Protein AF-A0A376W5Q2-F1 (afdb_monomer)

pLDDT: mean 86.81, std 13.36, range [29.88, 96.31]

Structure (mmCIF, N/CA/C/O backbone):
data_AF-A0A376W5Q2-F1
#
_entry.id   AF-A0A376W5Q2-F1
#
loop_
_atom_site.group_PDB
_atom_site.id
_atom_site.type_symbol
_atom_site.label_atom_id
_atom_site.label_alt_id
_atom_site.label_comp_id
_atom_site.label_asym_id
_atom_site.label_entity_id
_atom_site.label_seq_id
_atom_site.pdbx_PDB_ins_code
_atom_site.Cartn_x
_atom_site.Cartn_y
_atom_site.Cartn_z
_atom_site.occupancy
_atom_site.B_iso_or_equiv
_atom_site.auth_seq_id
_atom_site.auth_comp_id
_atom_site.auth_asym_id
_atom_site.auth_atom_id
_atom_site.pdbx_PDB_model_num
ATOM 1 N N . MET A 1 1 ? -12.338 2.022 3.852 1.00 92.12 1 MET A N 1
ATOM 2 C CA . MET A 1 1 ? -10.939 1.691 3.507 1.00 92.12 1 MET A CA 1
ATOM 3 C C . MET A 1 1 ? -10.153 1.509 4.796 1.00 92.12 1 MET A C 1
ATOM 5 O O . MET A 1 1 ? -10.444 2.224 5.744 1.00 92.12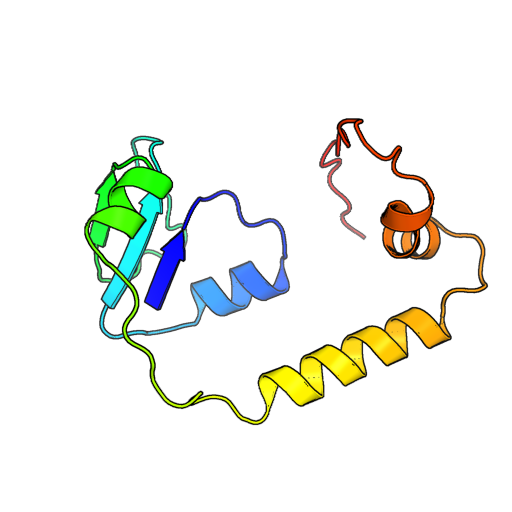 1 MET A O 1
ATOM 9 N N . VAL A 1 2 ? -9.226 0.549 4.858 1.00 94.44 2 VAL A N 1
ATOM 10 C CA . VAL A 1 2 ? -8.399 0.287 6.050 1.00 94.44 2 VAL A CA 1
ATOM 11 C C . VAL A 1 2 ? -6.929 0.328 5.640 1.00 94.44 2 VAL A C 1
ATOM 13 O O . VAL A 1 2 ? -6.513 -0.456 4.790 1.00 94.44 2 VAL A O 1
ATOM 16 N N . GLN A 1 3 ? -6.166 1.248 6.226 1.00 94.00 3 GLN A N 1
ATOM 17 C CA . GLN A 1 3 ? -4.729 1.417 6.034 1.00 94.00 3 GLN A CA 1
ATOM 18 C C . GLN A 1 3 ? -3.988 0.961 7.294 1.00 94.00 3 GLN A C 1
ATOM 20 O O . GLN A 1 3 ? -4.336 1.363 8.406 1.00 94.00 3 GLN A O 1
ATOM 25 N N . LEU A 1 4 ? -2.957 0.139 7.103 1.00 94.38 4 LEU A N 1
ATOM 26 C CA . LEU A 1 4 ? -2.049 -0.314 8.154 1.00 94.38 4 LEU A CA 1
ATOM 27 C C . LEU A 1 4 ? -0.707 0.403 7.967 1.00 94.38 4 LEU A C 1
ATOM 29 O O . LEU A 1 4 ? -0.121 0.330 6.886 1.00 94.38 4 LEU A O 1
ATOM 33 N N . GLY A 1 5 ? -0.243 1.100 9.000 1.00 91.19 5 GLY A N 1
ATOM 34 C CA . GLY A 1 5 ? 0.944 1.948 8.954 1.00 91.19 5 GLY A CA 1
ATOM 35 C C . GLY A 1 5 ? 0.711 3.311 8.290 1.00 91.19 5 GLY A C 1
ATOM 36 O O . GLY A 1 5 ? -0.393 3.665 7.854 1.00 91.19 5 GLY A O 1
ATOM 37 N N . SER A 1 6 ? 1.784 4.089 8.194 1.00 85.94 6 SER A N 1
ATOM 38 C CA . SER A 1 6 ? 1.784 5.471 7.707 1.00 85.94 6 SER A CA 1
ATOM 39 C C . SER A 1 6 ? 2.962 5.758 6.771 1.00 85.94 6 SER A C 1
ATOM 41 O O . SER A 1 6 ? 3.651 4.847 6.318 1.00 85.94 6 SER A O 1
ATOM 43 N N . SER A 1 7 ? 3.173 7.038 6.436 1.00 86.12 7 SER A N 1
ATOM 44 C CA . SER A 1 7 ? 4.303 7.511 5.618 1.00 86.12 7 SER A CA 1
ATOM 45 C C . SER A 1 7 ? 4.361 6.915 4.204 1.00 86.12 7 SER A C 1
ATOM 47 O O . SER A 1 7 ? 5.401 6.453 3.737 1.00 86.12 7 SER A O 1
ATOM 49 N N . LEU A 1 8 ? 3.231 6.943 3.493 1.00 87.00 8 LEU A N 1
ATOM 50 C CA . LEU A 1 8 ? 3.157 6.498 2.100 1.00 87.00 8 LEU A CA 1
ATOM 51 C C . LEU A 1 8 ? 4.086 7.331 1.199 1.00 87.00 8 LEU A C 1
ATOM 53 O O . LEU A 1 8 ? 4.063 8.559 1.230 1.00 87.00 8 LEU A O 1
ATOM 57 N N . THR A 1 9 ? 4.875 6.661 0.358 1.00 87.44 9 THR A N 1
ATOM 58 C CA . THR A 1 9 ? 5.934 7.296 -0.453 1.00 87.44 9 THR A CA 1
ATOM 59 C C . THR A 1 9 ? 5.529 7.573 -1.905 1.00 87.44 9 THR A C 1
ATOM 61 O O . THR A 1 9 ? 6.089 8.448 -2.564 1.00 87.44 9 THR A O 1
ATOM 64 N N . GLY A 1 10 ? 4.552 6.839 -2.444 1.00 88.12 10 GLY A N 1
ATOM 65 C CA . GLY A 1 10 ? 4.178 6.933 -3.854 1.00 88.12 10 GLY A CA 1
ATOM 66 C C . GLY A 1 10 ? 3.304 8.150 -4.168 1.00 88.12 10 GLY A C 1
ATOM 67 O O . GLY A 1 10 ? 2.157 8.208 -3.736 1.00 88.12 10 GLY A O 1
ATOM 68 N N . LYS A 1 11 ? 3.772 9.066 -5.030 1.00 91.50 11 LYS A N 1
ATOM 69 C CA . LYS A 1 11 ? 2.998 10.251 -5.470 1.00 91.50 11 LYS A CA 1
ATOM 70 C C . LYS A 1 11 ? 1.597 9.904 -5.990 1.00 91.50 11 LYS A C 1
ATOM 72 O O . LYS A 1 11 ? 0.624 10.535 -5.596 1.00 91.50 11 LYS A O 1
ATOM 77 N N . ARG A 1 12 ? 1.481 8.892 -6.862 1.00 91.69 12 ARG A N 1
ATOM 78 C CA . ARG A 1 12 ? 0.184 8.455 -7.419 1.00 91.69 12 ARG A CA 1
ATOM 79 C C . ARG A 1 12 ? -0.735 7.854 -6.353 1.00 91.69 12 ARG A C 1
ATOM 81 O O . ARG A 1 12 ? -1.941 8.052 -6.426 1.00 91.69 12 ARG A O 1
ATOM 88 N N . LEU A 1 13 ? -0.168 7.158 -5.366 1.00 91.12 13 LEU A N 1
ATOM 89 C CA . LEU A 1 13 ? -0.929 6.603 -4.249 1.00 91.12 13 LEU A CA 1
ATOM 90 C C . LEU A 1 13 ? -1.457 7.719 -3.342 1.00 91.12 13 LEU A C 1
ATOM 92 O O . LEU A 1 13 ? -2.633 7.704 -3.011 1.00 91.12 13 LEU A O 1
ATOM 96 N N . LEU A 1 14 ? -0.628 8.717 -3.021 1.00 91.69 14 LEU A N 1
ATOM 97 C CA . LEU A 1 14 ? -1.039 9.896 -2.249 1.00 91.69 14 LEU A CA 1
ATOM 98 C C . LEU A 1 14 ? -2.124 10.708 -2.971 1.00 91.69 14 LEU A C 1
ATOM 100 O O . LEU A 1 14 ? -3.074 11.160 -2.343 1.00 91.69 14 LEU A O 1
ATOM 104 N N . GLN A 1 15 ? -2.019 10.861 -4.295 1.00 93.06 15 GLN A N 1
ATOM 105 C CA . GLN A 1 15 ? -3.057 11.507 -5.108 1.00 93.06 15 GLN A CA 1
ATOM 106 C C . GLN A 1 15 ? -4.373 10.720 -5.101 1.00 93.06 15 GLN A C 1
ATOM 108 O O . GLN A 1 15 ? -5.445 11.311 -4.983 1.00 93.06 15 GLN A O 1
ATOM 113 N N . TRP A 1 16 ? -4.304 9.392 -5.222 1.00 93.38 16 TRP A N 1
ATOM 114 C CA . TRP A 1 16 ? -5.487 8.543 -5.126 1.00 93.38 16 TRP A CA 1
ATOM 115 C C . TRP A 1 16 ? -6.106 8.595 -3.726 1.00 93.38 16 TRP A C 1
ATOM 117 O O . TRP A 1 16 ? -7.310 8.789 -3.615 1.00 93.38 16 TRP A O 1
ATOM 127 N N . GLN A 1 17 ? -5.291 8.517 -2.670 1.00 92.62 17 GLN A N 1
ATOM 128 C CA . GLN A 1 17 ? -5.754 8.682 -1.295 1.00 92.62 17 GLN A CA 1
ATOM 129 C C . GLN A 1 17 ? -6.466 10.024 -1.143 1.00 92.62 17 GLN A C 1
ATOM 131 O O . GLN A 1 17 ? -7.589 10.045 -0.678 1.00 92.62 17 GLN A O 1
ATOM 136 N N . ALA A 1 18 ? -5.8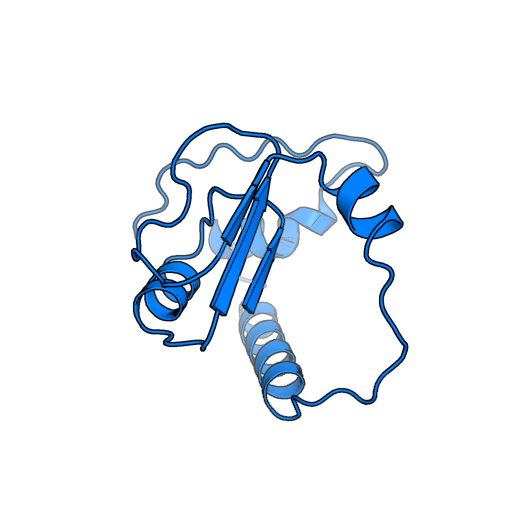72 11.128 -1.599 1.00 92.19 18 ALA A N 1
ATOM 137 C CA . ALA A 1 18 ? -6.468 12.457 -1.471 1.00 92.19 18 ALA A CA 1
ATOM 138 C C . ALA A 1 18 ? -7.776 12.668 -2.251 1.00 92.19 18 ALA A C 1
ATOM 140 O O . ALA A 1 18 ? -8.476 13.641 -1.990 1.00 92.19 18 ALA A O 1
ATOM 141 N N . SER A 1 19 ? -8.088 11.805 -3.218 1.00 93.88 19 SER A N 1
ATOM 142 C CA . SER A 1 19 ? -9.290 11.914 -4.056 1.00 93.88 19 SER A CA 1
ATOM 143 C C . SER A 1 19 ? -10.339 10.844 -3.770 1.00 93.88 19 SER A C 1
ATOM 145 O O . SER A 1 19 ? -11.433 10.907 -4.327 1.00 93.88 19 SER A O 1
ATOM 147 N N . CYS A 1 20 ? -10.027 9.842 -2.946 1.00 93.06 20 CYS A N 1
ATOM 148 C CA . CYS A 1 20 ? -10.973 8.782 -2.642 1.00 93.06 20 CYS A CA 1
ATOM 149 C C . CYS A 1 20 ? -11.995 9.251 -1.596 1.00 93.06 20 CYS A C 1
ATOM 151 O O . CYS A 1 20 ? -11.653 9.921 -0.632 1.00 93.06 20 CYS A O 1
ATOM 153 N N . GLU A 1 21 ? -13.258 8.861 -1.756 1.00 93.81 21 GLU A N 1
ATOM 154 C CA . GLU A 1 21 ? -14.331 9.220 -0.817 1.00 93.81 21 GLU A CA 1
ATOM 155 C C . GLU A 1 21 ? -15.010 7.956 -0.264 1.00 93.81 21 GLU A C 1
ATOM 157 O O . GLU A 1 21 ? -16.175 7.682 -0.558 1.00 93.81 21 GLU A O 1
ATOM 162 N N . PRO A 1 22 ? -14.290 7.105 0.492 1.00 93.69 22 PRO A N 1
ATOM 163 C CA . PRO A 1 22 ? -14.919 5.966 1.142 1.00 93.69 22 PRO A CA 1
ATOM 164 C C . PRO A 1 22 ? -15.857 6.439 2.261 1.00 93.69 22 PRO A C 1
ATOM 166 O O . PRO A 1 22 ? -15.627 7.472 2.884 1.00 93.69 22 PRO A O 1
ATOM 169 N N . GLU A 1 23 ? -16.866 5.627 2.581 1.00 93.94 23 GLU A N 1
ATOM 170 C CA . GLU A 1 23 ? -17.790 5.906 3.691 1.00 93.94 23 GLU A CA 1
ATOM 171 C C . GLU A 1 23 ? -17.060 6.066 5.038 1.00 93.94 23 GLU A C 1
ATOM 173 O O . GLU A 1 23 ? -17.327 7.000 5.795 1.00 93.94 23 GLU A O 1
ATOM 178 N N . GLU A 1 24 ? -16.088 5.188 5.304 1.00 94.31 24 GLU A N 1
ATOM 179 C CA . GLU A 1 24 ? -15.144 5.329 6.411 1.00 94.31 24 GLU A CA 1
ATOM 180 C C . GLU A 1 24 ? -13.707 5.038 5.945 1.00 94.31 24 GLU A C 1
ATOM 182 O O . GLU A 1 24 ? -13.447 4.051 5.245 1.00 94.31 24 GLU A O 1
ATOM 187 N N . TYR A 1 25 ? -12.755 5.869 6.375 1.00 94.81 25 TYR A N 1
ATOM 188 C CA . TYR A 1 25 ? -11.312 5.681 6.190 1.00 94.81 25 TYR A CA 1
ATOM 189 C C . TYR A 1 25 ? -10.631 5.394 7.535 1.00 94.81 25 TYR A C 1
ATOM 191 O O . TYR A 1 25 ? -10.676 6.217 8.449 1.00 94.81 25 TYR A O 1
ATOM 199 N N . TRP A 1 26 ? -10.037 4.213 7.700 1.00 94.88 26 TRP A N 1
ATOM 200 C CA . TRP A 1 26 ? -9.407 3.787 8.953 1.00 94.88 26 TRP A CA 1
ATOM 201 C C . TRP A 1 26 ? -7.890 3.744 8.808 1.00 94.88 26 TRP A C 1
ATOM 203 O O . TRP A 1 26 ? -7.393 3.198 7.826 1.00 94.88 26 TRP A O 1
ATOM 213 N N . ILE A 1 27 ? -7.165 4.268 9.798 1.00 94.62 27 ILE A N 1
ATOM 214 C CA . ILE A 1 27 ? -5.700 4.157 9.889 1.00 94.62 27 ILE A CA 1
ATOM 215 C C . ILE A 1 27 ? -5.319 3.496 11.211 1.00 94.62 27 ILE A C 1
ATOM 217 O O . ILE A 1 27 ? -5.582 4.064 12.279 1.00 94.62 27 ILE A O 1
ATOM 221 N N . VAL A 1 28 ? -4.666 2.338 11.117 1.00 95.06 28 VAL A N 1
ATOM 222 C CA . VAL A 1 28 ? -4.085 1.583 12.235 1.00 95.06 28 VAL A CA 1
ATOM 223 C C . VAL A 1 28 ? -2.575 1.771 12.215 1.00 95.06 28 VAL A C 1
ATOM 225 O O . VAL A 1 28 ? -1.918 1.409 11.244 1.00 95.06 28 VAL A O 1
ATOM 228 N N . ASP A 1 29 ? -2.037 2.362 13.269 1.00 93.50 29 ASP A N 1
ATOM 229 C CA . ASP A 1 29 ? -0.613 2.675 13.419 1.00 93.50 29 ASP A C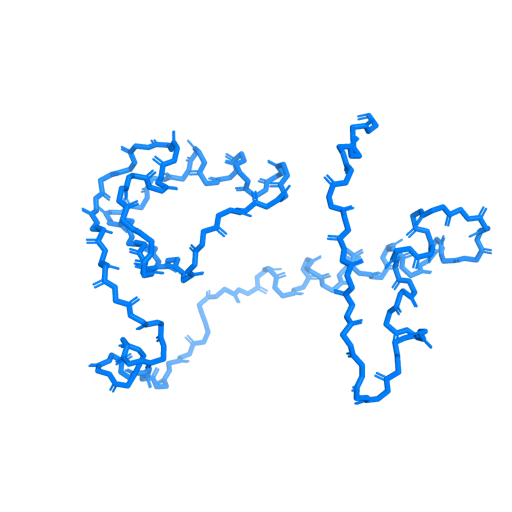A 1
ATOM 230 C C . ASP A 1 29 ? -0.365 2.944 14.912 1.00 93.50 29 ASP A C 1
ATOM 232 O O . ASP A 1 29 ? -1.285 3.416 15.591 1.00 93.50 29 ASP A O 1
ATOM 236 N N . ASP A 1 30 ? 0.821 2.660 15.434 1.00 91.75 30 ASP A N 1
ATOM 237 C CA . ASP A 1 30 ? 1.175 2.902 16.835 1.00 91.75 30 ASP A CA 1
ATOM 238 C C . ASP A 1 30 ? 1.637 4.350 17.093 1.00 91.75 30 ASP A C 1
ATOM 240 O O . ASP A 1 30 ? 1.667 4.790 18.241 1.00 91.75 30 ASP A O 1
ATOM 244 N N . ILE A 1 31 ? 1.898 5.128 16.037 1.00 89.25 31 ILE A N 1
ATOM 245 C CA . ILE A 1 31 ? 2.338 6.524 16.125 1.00 89.25 31 ILE A CA 1
ATOM 246 C C . ILE A 1 31 ? 1.176 7.459 16.475 1.00 89.25 31 ILE A C 1
ATOM 248 O O . ILE A 1 31 ? 0.199 7.585 15.734 1.00 89.25 31 ILE A O 1
ATOM 252 N N . GLU A 1 32 ? 1.295 8.204 17.569 1.00 83.50 32 GLU A N 1
ATOM 253 C CA . GLU A 1 32 ? 0.301 9.213 17.939 1.00 83.50 32 GLU A CA 1
ATOM 254 C C . GLU A 1 32 ? 0.208 10.373 16.930 1.00 83.50 32 GLU A C 1
ATOM 256 O O . GLU A 1 32 ? 1.162 10.738 16.246 1.00 83.50 32 GLU A O 1
ATOM 261 N N . GLY A 1 33 ? -0.968 11.001 16.869 1.00 83.25 33 GLY A N 1
ATOM 262 C CA . GLY A 1 33 ? -1.224 12.156 16.012 1.00 83.25 33 GLY A CA 1
ATOM 263 C C . GLY A 1 33 ? -1.978 11.833 14.720 1.00 83.25 33 GLY A C 1
ATOM 264 O O . GLY A 1 33 ? -2.457 10.718 14.479 1.00 83.25 33 GLY A O 1
ATOM 265 N N . ARG A 1 34 ? -2.160 12.872 13.899 1.00 77.88 34 ARG A N 1
ATOM 266 C CA . ARG A 1 34 ? -2.909 12.782 12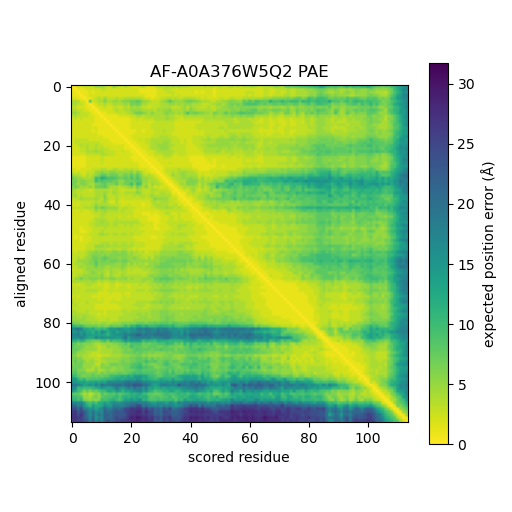.643 1.00 77.88 34 ARG A CA 1
ATOM 267 C C . ARG A 1 34 ? -2.003 12.271 11.529 1.00 77.88 34 ARG A C 1
ATOM 269 O O . ARG A 1 34 ? -1.048 12.942 11.160 1.00 77.88 34 ARG A O 1
ATOM 276 N N . LEU A 1 35 ? -2.374 11.128 10.956 1.00 84.62 35 LEU A N 1
ATOM 277 C CA . LEU A 1 35 ? -1.623 10.474 9.878 1.00 84.62 35 LEU A CA 1
ATOM 278 C C . LEU A 1 35 ? -2.319 10.556 8.512 1.00 84.62 35 LEU A C 1
ATOM 280 O O . LEU A 1 35 ? -1.715 10.207 7.505 1.00 84.62 35 LEU A O 1
ATOM 284 N N . ASP A 1 36 ? -3.574 11.020 8.467 1.00 86.12 36 ASP A N 1
ATOM 285 C CA . ASP A 1 36 ? -4.295 11.239 7.213 1.00 86.12 36 ASP A CA 1
ATOM 286 C C . ASP A 1 36 ? -4.147 12.693 6.726 1.00 86.12 36 ASP A C 1
ATOM 288 O O . ASP A 1 36 ? -4.792 13.586 7.303 1.00 86.12 36 ASP A O 1
ATOM 292 N N . PRO A 1 37 ? -3.350 12.946 5.668 1.00 83.88 37 PRO A N 1
ATOM 293 C CA . PRO A 1 37 ? -3.184 14.277 5.094 1.00 83.88 37 PRO A CA 1
ATOM 294 C C . PRO A 1 37 ? -4.413 14.755 4.309 1.00 83.88 37 PRO A C 1
ATOM 296 O O . PRO A 1 37 ? -4.505 15.940 4.014 1.00 83.88 37 PRO A O 1
ATOM 299 N 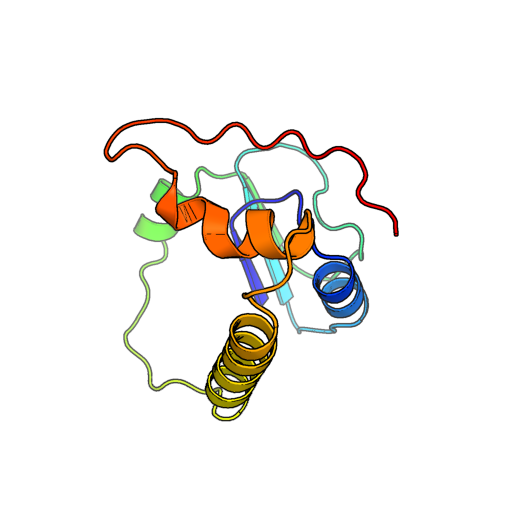N . ALA A 1 38 ? -5.343 13.865 3.956 1.00 88.00 38 ALA A N 1
ATOM 300 C CA . ALA A 1 38 ? -6.499 14.171 3.111 1.00 88.00 38 ALA A CA 1
ATOM 301 C C . ALA A 1 38 ? -7.799 14.414 3.899 1.00 88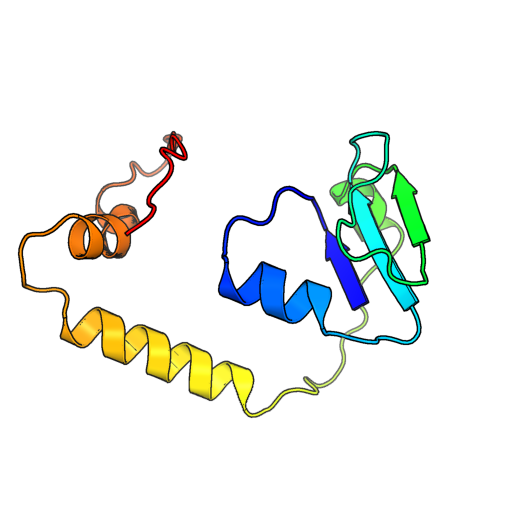.00 38 ALA A C 1
ATOM 303 O O . ALA A 1 38 ? -8.829 14.750 3.327 1.00 88.00 38 ALA A O 1
ATOM 304 N N . HIS A 1 39 ? -7.735 14.330 5.228 1.00 86.75 39 HIS A N 1
ATOM 305 C CA . HIS A 1 39 ? -8.836 14.671 6.126 1.00 86.75 39 HIS A CA 1
ATOM 306 C C . HIS A 1 39 ? -10.135 13.872 5.920 1.00 86.75 39 HIS A C 1
ATOM 308 O O . HIS A 1 39 ? -11.225 14.400 6.147 1.00 86.75 39 HIS A O 1
ATOM 314 N N . HIS A 1 40 ? -10.035 12.591 5.575 1.00 91.25 40 HIS A N 1
ATOM 315 C CA . HIS A 1 40 ? -11.192 11.725 5.398 1.00 91.25 40 HIS A CA 1
ATOM 316 C C . HIS A 1 40 ? -12.000 11.551 6.684 1.00 91.25 40 HIS A C 1
ATOM 318 O O . HIS A 1 40 ? -11.485 11.559 7.808 1.00 91.25 40 HIS A O 1
ATOM 324 N N . ARG A 1 41 ? -13.297 11.301 6.501 1.00 90.56 41 ARG A N 1
ATOM 325 C CA . ARG A 1 41 ? -14.166 10.818 7.568 1.00 90.56 41 ARG A CA 1
ATOM 326 C C . ARG A 1 41 ? -13.817 9.363 7.887 1.00 90.56 41 ARG A C 1
ATOM 328 O O . ARG A 1 41 ? -13.762 8.517 6.998 1.00 90.56 41 ARG A O 1
ATOM 335 N N . GLY A 1 42 ? -13.627 9.052 9.165 1.00 92.56 42 GLY A N 1
ATOM 336 C CA . GLY A 1 42 ? -13.366 7.685 9.599 1.00 92.56 42 GLY A CA 1
ATOM 337 C C . GLY A 1 42 ? -12.697 7.618 10.963 1.00 92.56 42 GLY A C 1
ATOM 338 O O . GLY A 1 42 ? -13.061 8.373 11.864 1.00 92.56 42 GLY A O 1
ATOM 339 N N . ARG A 1 43 ? -11.759 6.681 11.134 1.00 93.12 43 ARG A N 1
ATOM 340 C CA . ARG A 1 43 ? -11.217 6.306 12.448 1.00 93.12 43 ARG A CA 1
ATOM 341 C C . ARG A 1 43 ? -9.694 6.307 12.455 1.00 93.12 43 ARG A C 1
ATOM 343 O O . ARG A 1 43 ? -9.049 5.751 11.569 1.00 93.12 43 ARG A O 1
ATOM 350 N N . ARG A 1 44 ? -9.120 6.868 13.516 1.00 92.81 44 ARG A N 1
ATOM 351 C CA . ARG A 1 44 ? -7.703 6.719 13.857 1.00 92.81 44 ARG A CA 1
ATOM 352 C C . ARG A 1 44 ? -7.591 5.714 15.002 1.00 92.81 44 ARG A C 1
ATOM 354 O O . ARG A 1 44 ? -8.152 5.948 16.066 1.00 92.81 44 ARG A O 1
ATOM 361 N N . LEU A 1 45 ? -6.894 4.605 14.766 1.00 93.50 45 LEU A N 1
ATOM 362 C CA . LEU A 1 45 ? -6.757 3.485 15.700 1.00 93.50 45 LEU A CA 1
ATOM 363 C C . LEU A 1 45 ? -5.296 3.358 16.142 1.00 93.50 45 LEU A C 1
ATOM 365 O O . LEU A 1 45 ? -4.456 2.867 15.387 1.00 93.50 45 LEU A O 1
ATOM 369 N N . ILE A 1 46 ? -4.986 3.854 17.340 1.00 94.50 46 ILE A N 1
ATOM 370 C CA . ILE A 1 46 ? -3.634 3.792 17.907 1.00 94.50 46 ILE A CA 1
ATOM 371 C C . ILE A 1 46 ? -3.439 2.399 18.501 1.00 94.50 46 ILE A C 1
ATOM 373 O O . ILE A 1 46 ? -3.984 2.097 19.560 1.00 94.50 46 ILE A O 1
ATOM 377 N N . ALA A 1 47 ? -2.739 1.534 17.774 1.00 93.75 47 ALA A N 1
ATOM 378 C CA . ALA A 1 47 ? -2.503 0.153 18.170 1.00 93.75 47 ALA A CA 1
ATOM 379 C C . ALA A 1 47 ? -1.299 -0.413 17.418 1.00 93.75 47 ALA A C 1
ATOM 381 O O . ALA A 1 47 ? -1.037 -0.028 16.276 1.00 93.75 47 ALA A O 1
ATOM 382 N N . ASN A 1 48 ? -0.624 -1.387 18.030 1.00 95.06 48 ASN A N 1
ATOM 383 C CA . ASN A 1 48 ? 0.294 -2.239 17.293 1.00 95.06 48 ASN A CA 1
ATOM 384 C C . ASN A 1 48 ? -0.479 -2.984 16.189 1.00 95.06 48 ASN A C 1
ATOM 386 O O . ASN A 1 48 ? -1.573 -3.502 16.422 1.00 95.06 48 ASN A O 1
ATOM 390 N N . ILE A 1 49 ? 0.081 -3.029 14.979 1.00 94.31 49 ILE A N 1
ATOM 391 C CA . ILE A 1 49 ? -0.597 -3.609 13.811 1.00 94.31 49 ILE A CA 1
ATOM 392 C C . ILE A 1 49 ? -0.826 -5.118 13.986 1.00 94.31 49 ILE A C 1
ATOM 394 O O . ILE A 1 49 ? -1.880 -5.608 13.584 1.00 94.31 49 ILE A O 1
ATOM 398 N N . ALA A 1 50 ? 0.122 -5.850 14.581 1.00 95.06 50 ALA A N 1
ATOM 399 C CA . ALA A 1 50 ? -0.013 -7.291 14.790 1.00 95.06 50 ALA A CA 1
ATOM 400 C C . ALA A 1 50 ? -1.155 -7.593 15.769 1.00 95.06 50 ALA A C 1
ATOM 402 O O . ALA A 1 50 ? -2.087 -8.309 15.406 1.00 95.06 50 ALA A O 1
ATOM 403 N N . ASP A 1 51 ? -1.151 -6.949 16.939 1.00 96.19 51 ASP A N 1
ATOM 404 C CA . ASP A 1 51 ? -2.206 -7.104 17.951 1.00 96.19 51 ASP A CA 1
ATOM 405 C C . ASP A 1 51 ? -3.583 -6.716 17.387 1.00 96.19 51 ASP A C 1
ATOM 407 O O . ASP A 1 51 ? -4.597 -7.373 17.635 1.00 96.19 51 ASP A O 1
ATOM 411 N N . TRP A 1 52 ? -3.636 -5.654 16.577 1.00 95.81 52 TRP A N 1
ATOM 412 C CA . TRP A 1 52 ? -4.877 -5.228 15.941 1.00 95.81 52 TRP A CA 1
ATOM 413 C C . TRP A 1 52 ? -5.414 -6.272 14.953 1.00 95.81 52 TRP A C 1
ATOM 415 O O . TRP A 1 52 ? -6.623 -6.507 14.929 1.00 95.81 52 TRP A O 1
ATOM 425 N N . LEU A 1 53 ? -4.543 -6.915 14.166 1.00 95.88 53 LEU A N 1
ATOM 426 C CA . LEU A 1 53 ? -4.922 -7.982 13.233 1.00 95.88 53 LEU A CA 1
ATOM 427 C C . LEU A 1 53 ? -5.401 -9.249 13.954 1.00 95.88 53 LEU A C 1
ATOM 429 O O . LEU A 1 53 ? -6.329 -9.894 13.469 1.00 95.88 53 LEU A O 1
ATOM 433 N N . GLU A 1 54 ? -4.823 -9.589 15.110 1.00 96.19 54 GLU A N 1
ATOM 434 C CA . GLU A 1 54 ? -5.293 -10.711 15.937 1.00 96.19 54 GLU A CA 1
ATOM 435 C C . GLU A 1 54 ? -6.717 -10.478 16.463 1.00 96.19 54 GLU A C 1
ATOM 437 O O . GLU A 1 54 ? -7.539 -11.396 16.468 1.00 96.19 54 GLU A O 1
ATOM 442 N N . LEU A 1 55 ? -7.034 -9.239 16.852 1.00 96.25 55 LEU A N 1
ATOM 443 C CA . LEU A 1 55 ? -8.368 -8.848 17.320 1.00 96.25 55 LEU A CA 1
ATOM 444 C C . LEU A 1 55 ? -9.393 -8.672 16.187 1.00 96.25 55 LEU A C 1
ATOM 446 O O . LEU A 1 55 ? -10.597 -8.728 16.442 1.00 96.25 55 LEU A O 1
ATOM 450 N N . HIS A 1 56 ? -8.939 -8.471 14.947 1.00 95.06 56 HIS A N 1
ATOM 451 C CA . HIS A 1 56 ? -9.787 -8.273 13.766 1.00 95.06 56 HIS A CA 1
ATOM 452 C C . HIS A 1 56 ? -9.434 -9.288 12.664 1.00 95.06 56 HIS A C 1
ATOM 454 O O . HIS A 1 56 ? -8.969 -8.897 11.586 1.00 95.06 56 HIS A O 1
ATOM 460 N N . PRO A 1 57 ? -9.646 -10.597 12.908 1.00 94.50 57 PRO A N 1
ATOM 461 C CA . PRO A 1 57 ? -9.239 -11.635 11.975 1.00 94.50 57 PRO A CA 1
ATOM 462 C C . PRO A 1 57 ? -10.006 -11.529 10.654 1.00 94.50 57 PRO A C 1
ATOM 464 O O . PRO A 1 57 ? -11.213 -11.281 10.614 1.00 94.50 57 PRO A O 1
ATOM 467 N N . ALA A 1 58 ? -9.297 -11.757 9.549 1.00 93.81 58 ALA A N 1
ATOM 468 C CA . ALA A 1 58 ? -9.898 -11.740 8.226 1.00 93.81 58 ALA A CA 1
ATOM 469 C C . ALA A 1 58 ? -10.781 -12.975 8.001 1.00 93.81 58 ALA A C 1
ATOM 471 O O . ALA A 1 58 ? -10.347 -14.118 8.149 1.00 93.81 58 ALA A O 1
ATOM 472 N N . GLU A 1 59 ? -12.008 -12.749 7.546 1.00 95.12 59 GLU A N 1
ATOM 473 C CA . GLU A 1 59 ? -12.864 -13.813 7.033 1.00 95.12 59 GLU A CA 1
ATOM 474 C C . GLU A 1 59 ? -12.544 -14.093 5.565 1.00 95.12 59 GLU A C 1
ATOM 476 O O . GLU A 1 59 ? -12.385 -13.177 4.751 1.00 95.12 59 GLU A O 1
ATOM 481 N N . LYS A 1 60 ? -12.512 -15.372 5.187 1.00 93.50 60 LYS A N 1
ATOM 482 C CA . LYS A 1 60 ? -12.297 -15.758 3.792 1.00 93.50 60 LYS A CA 1
ATOM 483 C C . LYS A 1 60 ? -13.499 -15.338 2.941 1.00 93.50 60 LYS A C 1
ATOM 485 O O . LYS A 1 60 ? -14.598 -15.863 3.104 1.00 93.50 60 LYS A O 1
ATOM 490 N N . ARG A 1 61 ? -13.275 -14.418 2.002 1.00 94.69 61 ARG A N 1
ATOM 491 C CA . ARG A 1 61 ? -14.283 -13.901 1.063 1.00 94.69 61 ARG A CA 1
ATOM 492 C C . ARG A 1 61 ? -13.762 -13.961 -0.368 1.00 94.69 61 ARG A C 1
ATOM 494 O O . ARG A 1 61 ? -12.554 -14.004 -0.592 1.00 94.69 61 ARG A O 1
ATOM 501 N N . GLN A 1 62 ? -14.680 -13.984 -1.333 1.00 93.44 62 GLN A N 1
ATOM 502 C CA . GLN A 1 62 ? -14.305 -13.904 -2.744 1.00 93.44 62 GLN A CA 1
ATOM 503 C C . GLN A 1 62 ? -13.663 -12.537 -3.038 1.00 93.44 62 GLN A C 1
ATOM 505 O O . GLN A 1 62 ? -14.164 -11.523 -2.539 1.00 93.44 62 GLN A O 1
ATOM 510 N N . PRO A 1 63 ? -12.577 -12.480 -3.829 1.00 94.62 63 PRO A N 1
ATOM 511 C CA . PRO A 1 63 ? -12.001 -11.217 -4.271 1.00 94.62 63 PRO A CA 1
ATOM 512 C C . PRO A 1 63 ? -13.034 -10.386 -5.038 1.00 94.62 63 PRO A C 1
ATOM 514 O O . PRO A 1 63 ? -13.743 -10.902 -5.897 1.00 94.62 63 PRO A O 1
ATOM 517 N N . TRP A 1 64 ? -13.108 -9.092 -4.737 1.00 94.75 64 TRP A N 1
ATOM 518 C CA . TRP A 1 64 ? -14.062 -8.176 -5.370 1.00 94.75 64 TRP A CA 1
ATOM 519 C C . TRP A 1 64 ? -13.470 -7.433 -6.575 1.00 94.75 64 TRP A C 1
ATOM 521 O O . TRP A 1 64 ? -14.208 -6.976 -7.444 1.00 94.75 64 TRP A O 1
ATOM 531 N N . CYS A 1 65 ? -12.143 -7.287 -6.633 1.00 93.00 65 CYS A N 1
ATOM 532 C CA . CYS A 1 65 ? -11.470 -6.545 -7.691 1.00 93.00 65 CYS A CA 1
ATOM 533 C C . CYS A 1 65 ? -10.909 -7.487 -8.760 1.00 93.00 65 CYS A C 1
ATOM 535 O O . CYS A 1 65 ? -10.115 -8.372 -8.447 1.00 93.00 65 CYS A O 1
ATOM 537 N N . VAL A 1 66 ? -11.288 -7.256 -10.018 1.00 93.69 66 VAL A N 1
ATOM 538 C CA . VAL A 1 66 ? -10.884 -8.091 -11.164 1.00 93.69 66 VAL A CA 1
ATOM 539 C C . VAL A 1 66 ? -9.808 -7.412 -12.020 1.00 93.69 66 VAL A C 1
ATOM 541 O O . VAL A 1 66 ? -8.884 -8.069 -12.490 1.00 93.69 66 VAL A O 1
ATOM 544 N N . GLU A 1 67 ? -9.873 -6.087 -12.180 1.00 95.81 67 GLU A N 1
ATOM 545 C CA . GLU A 1 67 ? -8.993 -5.361 -13.110 1.00 95.81 67 GLU A CA 1
ATOM 546 C C . GLU A 1 67 ? -7.615 -5.022 -12.533 1.00 95.81 67 GLU A C 1
ATOM 548 O O . GLU A 1 67 ? -6.616 -5.079 -13.252 1.00 95.81 67 GLU A O 1
ATOM 553 N N . ILE A 1 68 ? -7.530 -4.675 -11.243 1.00 93.88 68 ILE A N 1
ATOM 554 C CA . ILE A 1 68 ? -6.263 -4.254 -10.619 1.00 93.88 68 ILE A CA 1
ATOM 555 C C . ILE A 1 68 ? -5.182 -5.341 -10.711 1.00 93.88 68 ILE A C 1
ATOM 557 O O . ILE A 1 68 ? -4.065 -4.986 -11.087 1.00 93.88 68 ILE A O 1
ATOM 561 N N . PRO A 1 69 ? -5.461 -6.637 -10.449 1.00 94.81 69 PRO A N 1
ATOM 562 C CA . PRO A 1 69 ? -4.457 -7.688 -10.613 1.00 94.81 69 PRO A CA 1
ATOM 563 C C . PRO A 1 69 ? -3.849 -7.718 -12.023 1.00 94.81 69 PRO A C 1
ATOM 565 O O . PRO A 1 69 ? -2.628 -7.718 -12.171 1.00 94.81 69 PRO A O 1
ATOM 568 N N . ARG A 1 70 ? -4.695 -7.641 -13.059 1.00 95.62 70 ARG A N 1
ATOM 569 C CA . ARG A 1 70 ? -4.263 -7.627 -14.463 1.00 95.62 70 ARG A CA 1
ATOM 570 C C . ARG A 1 70 ? -3.430 -6.385 -14.793 1.00 95.62 70 ARG A C 1
ATOM 572 O O . ARG A 1 70 ? -2.411 -6.484 -15.471 1.00 95.62 70 ARG A O 1
ATOM 579 N N . LEU A 1 71 ? -3.848 -5.209 -14.326 1.00 96.31 71 LEU A N 1
ATOM 580 C CA . LEU A 1 71 ? -3.123 -3.954 -14.555 1.00 96.31 71 LEU A CA 1
ATOM 581 C C . LEU A 1 71 ? -1.773 -3.922 -13.826 1.00 96.31 71 LEU A C 1
ATOM 583 O O . LEU A 1 71 ? -0.796 -3.420 -14.380 1.00 96.31 71 LEU A O 1
ATOM 587 N N . ALA A 1 72 ? -1.703 -4.470 -12.611 1.00 94.56 72 ALA A N 1
ATOM 588 C CA . ALA A 1 72 ? -0.463 -4.576 -11.849 1.00 94.56 72 ALA A CA 1
ATOM 589 C C . ALA A 1 72 ? 0.553 -5.482 -12.560 1.00 94.56 72 ALA A C 1
ATOM 591 O O . ALA A 1 72 ? 1.723 -5.116 -12.684 1.00 94.56 72 ALA A O 1
ATOM 592 N N . GLU A 1 73 ? 0.097 -6.616 -13.098 1.00 95.25 73 GLU A N 1
ATOM 593 C CA . GLU A 1 73 ? 0.934 -7.502 -13.905 1.00 95.25 73 GLU A CA 1
ATOM 594 C C . GLU A 1 73 ? 1.450 -6.794 -15.165 1.00 95.25 73 GLU A C 1
ATOM 596 O O . GLU A 1 73 ? 2.654 -6.781 -15.419 1.00 95.25 73 GLU A O 1
ATOM 601 N N . GLN A 1 74 ? 0.572 -6.125 -15.919 1.00 95.88 74 GLN A N 1
ATOM 602 C CA . GLN A 1 74 ? 0.962 -5.369 -17.114 1.00 95.88 74 GLN A CA 1
ATOM 603 C C . GLN A 1 74 ? 1.979 -4.264 -16.804 1.00 95.88 74 GLN A C 1
ATOM 605 O O . GLN A 1 74 ? 2.941 -4.080 -17.554 1.00 95.88 74 GLN A O 1
ATOM 610 N N . ALA A 1 75 ? 1.795 -3.545 -15.694 1.00 93.50 75 ALA A N 1
ATOM 611 C CA . ALA A 1 75 ? 2.733 -2.524 -15.248 1.00 93.50 75 ALA A CA 1
ATOM 612 C C . ALA A 1 75 ? 4.111 -3.127 -14.936 1.00 93.50 75 ALA A C 1
ATOM 614 O O . ALA A 1 75 ? 5.124 -2.576 -15.364 1.00 93.50 75 ALA A O 1
ATOM 615 N N . MET A 1 76 ? 4.155 -4.279 -14.260 1.00 92.38 76 MET A N 1
ATOM 616 C CA . MET A 1 76 ? 5.407 -4.985 -13.989 1.00 92.38 76 MET A CA 1
ATOM 617 C C . MET A 1 76 ? 6.091 -5.444 -15.283 1.00 92.38 76 MET A C 1
ATOM 619 O O . MET A 1 76 ? 7.282 -5.197 -15.463 1.00 92.38 76 MET A O 1
ATOM 623 N N . GLN A 1 77 ? 5.349 -6.031 -16.226 1.00 93.69 77 GLN A N 1
ATOM 624 C CA . GLN A 1 77 ? 5.905 -6.465 -17.514 1.00 93.69 77 GLN A CA 1
ATOM 625 C C . GLN A 1 77 ? 6.488 -5.298 -18.321 1.00 93.69 77 GLN A C 1
ATOM 627 O O . GLN A 1 77 ? 7.558 -5.422 -18.916 1.00 93.69 77 GLN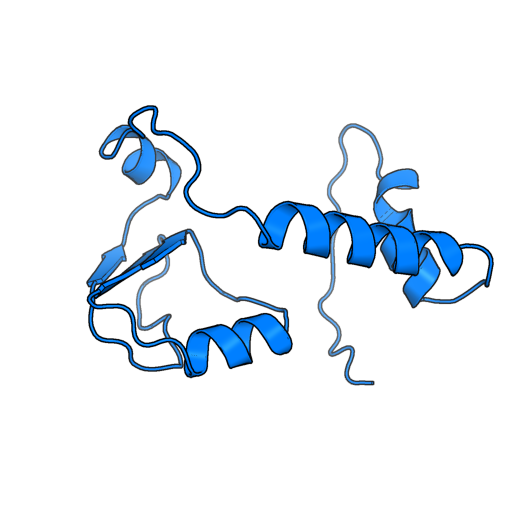 A O 1
ATOM 632 N N . ALA A 1 78 ? 5.837 -4.133 -18.296 1.00 92.19 78 ALA A N 1
ATOM 633 C CA . ALA A 1 78 ? 6.355 -2.933 -18.946 1.00 92.19 78 ALA A CA 1
ATOM 634 C C . ALA A 1 78 ? 7.679 -2.440 -18.328 1.00 92.19 78 ALA A C 1
ATOM 636 O O . ALA A 1 78 ? 8.522 -1.897 -19.046 1.00 92.19 78 ALA A O 1
ATOM 637 N N . VAL A 1 79 ? 7.874 -2.626 -17.017 1.00 90.06 79 VAL A N 1
ATOM 638 C CA . VAL A 1 79 ? 9.139 -2.314 -16.329 1.00 90.06 79 VAL A CA 1
ATOM 639 C C . VAL A 1 79 ? 10.215 -3.342 -16.679 1.00 90.06 79 VAL A C 1
ATOM 641 O O . VAL A 1 79 ? 11.327 -2.950 -17.035 1.00 90.06 79 VAL A O 1
ATOM 644 N N . ILE A 1 80 ? 9.878 -4.635 -16.666 1.00 89.00 80 ILE A N 1
ATOM 645 C CA . ILE A 1 80 ? 10.792 -5.727 -17.041 1.00 89.00 80 ILE A CA 1
ATOM 646 C C . ILE A 1 80 ? 11.304 -5.540 -18.475 1.00 89.00 80 ILE A C 1
ATOM 648 O O . ILE A 1 80 ? 12.501 -5.667 -18.721 1.00 89.00 80 ILE A O 1
ATOM 652 N N . ALA A 1 81 ? 10.439 -5.144 -19.411 1.00 89.25 81 ALA A N 1
ATOM 653 C CA . ALA A 1 81 ? 10.820 -4.880 -20.801 1.00 89.25 81 ALA A CA 1
ATOM 654 C C . ALA A 1 81 ? 11.855 -3.743 -20.968 1.00 89.25 81 ALA A C 1
ATOM 656 O O . ALA A 1 81 ? 12.414 -3.574 -22.048 1.00 89.25 81 ALA A O 1
ATOM 657 N N . ARG A 1 82 ? 12.116 -2.945 -19.921 1.00 87.12 82 ARG A N 1
ATOM 658 C CA . ARG A 1 82 ? 13.077 -1.825 -19.910 1.00 87.12 82 ARG A CA 1
ATOM 659 C C . ARG A 1 82 ? 14.287 -2.080 -18.996 1.00 87.12 82 ARG A C 1
ATOM 661 O O . ARG A 1 82 ? 15.016 -1.137 -18.674 1.00 87.12 82 ARG A O 1
ATOM 668 N N . ARG A 1 83 ? 14.487 -3.331 -18.561 1.00 79.50 83 ARG A N 1
ATOM 669 C CA . ARG A 1 83 ? 15.455 -3.744 -17.525 1.00 79.50 83 ARG A CA 1
ATOM 670 C C . ARG A 1 83 ? 16.926 -3.677 -17.950 1.00 79.5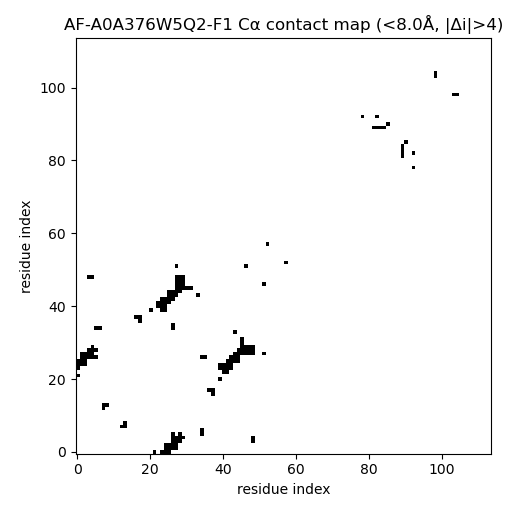0 83 ARG A C 1
ATOM 672 O O . ARG A 1 83 ? 17.778 -3.550 -17.075 1.00 79.50 83 ARG A O 1
ATOM 679 N N . ASP A 1 84 ? 17.228 -3.745 -19.246 1.00 77.69 84 ASP A N 1
ATOM 680 C CA . ASP A 1 84 ? 18.605 -3.985 -19.717 1.00 77.69 84 ASP A CA 1
ATOM 681 C C . ASP A 1 84 ? 19.497 -2.737 -19.755 1.00 77.69 84 ASP A C 1
ATOM 683 O O . ASP A 1 84 ? 20.723 -2.847 -19.738 1.00 77.69 84 ASP A O 1
ATOM 687 N N . ALA A 1 85 ? 18.910 -1.538 -19.772 1.00 80.50 85 ALA A N 1
ATOM 688 C CA . ALA A 1 85 ? 19.687 -0.305 -19.699 1.00 80.50 85 ALA A CA 1
ATOM 689 C C . ALA A 1 85 ? 20.329 -0.142 -18.309 1.00 80.50 85 ALA A C 1
ATOM 691 O O . ALA A 1 85 ? 19.717 -0.436 -17.282 1.00 80.50 85 ALA A O 1
ATOM 692 N N . PHE A 1 86 ? 21.562 0.361 -18.256 1.00 77.44 86 PHE A N 1
ATOM 693 C CA . PHE A 1 86 ? 22.205 0.671 -16.982 1.00 77.44 86 PHE A CA 1
ATOM 694 C C . PHE A 1 86 ? 21.791 2.069 -16.506 1.00 77.44 86 PHE A C 1
ATOM 696 O O . PHE A 1 86 ? 22.246 3.076 -17.044 1.00 77.44 86 PHE A O 1
ATOM 703 N N . GLY A 1 87 ? 20.917 2.117 -15.502 1.00 85.00 87 GLY A N 1
ATOM 704 C CA . GLY A 1 87 ? 20.441 3.342 -14.867 1.00 85.00 87 GLY A CA 1
ATOM 705 C C . GLY A 1 87 ? 19.849 3.066 -13.485 1.00 85.00 87 GLY A C 1
ATOM 706 O O . GLY A 1 87 ? 19.612 1.917 -13.103 1.00 85.00 87 GLY A O 1
ATOM 707 N N . GLU A 1 88 ? 19.613 4.127 -12.719 1.00 87.00 88 GLU A N 1
ATOM 708 C CA . GLU A 1 88 ? 19.142 4.042 -11.328 1.00 87.00 88 GLU A CA 1
ATOM 709 C C . GLU A 1 88 ? 17.749 3.409 -11.233 1.00 87.00 88 GLU A C 1
ATOM 711 O O . GLU A 1 88 ? 17.492 2.611 -10.334 1.00 87.00 88 GLU A O 1
ATOM 716 N N . ALA A 1 89 ? 16.882 3.658 -12.220 1.00 83.69 89 ALA A N 1
ATOM 717 C CA . ALA A 1 89 ? 15.573 3.015 -12.318 1.00 83.69 89 ALA A CA 1
ATOM 718 C C . ALA A 1 89 ? 15.686 1.487 -12.485 1.00 83.69 89 ALA A C 1
ATOM 720 O O . ALA A 1 89 ? 14.939 0.728 -11.866 1.00 83.69 89 ALA A O 1
ATOM 721 N N . GLN A 1 90 ? 16.643 1.018 -13.288 1.00 86.06 90 GLN A N 1
ATOM 722 C CA . GLN A 1 90 ? 16.886 -0.409 -13.500 1.00 86.06 90 GLN A CA 1
ATOM 723 C C . GLN A 1 90 ? 17.605 -1.056 -12.316 1.00 86.06 90 GLN A C 1
ATOM 725 O O . GLN A 1 90 ? 17.402 -2.242 -12.056 1.00 86.06 90 GLN A O 1
ATOM 730 N N . LEU A 1 91 ? 18.439 -0.308 -11.588 1.00 86.19 91 LEU A N 1
ATOM 731 C CA . LEU A 1 91 ? 19.016 -0.771 -10.327 1.00 86.19 91 LEU A CA 1
ATOM 732 C C . LEU A 1 91 ? 17.931 -0.928 -9.256 1.00 86.19 91 LEU A C 1
ATOM 734 O O . LEU A 1 91 ? 17.861 -1.979 -8.630 1.00 86.19 91 LEU A O 1
ATOM 738 N N . ALA A 1 92 ? 17.045 0.060 -9.101 1.00 87.06 92 ALA A N 1
ATOM 739 C CA . ALA A 1 92 ? 15.925 -0.006 -8.164 1.00 87.06 92 ALA A CA 1
ATOM 740 C C . ALA A 1 92 ? 14.992 -1.191 -8.465 1.00 87.06 92 ALA A C 1
ATOM 742 O O . ALA A 1 92 ? 14.587 -1.898 -7.548 1.00 87.06 92 ALA A O 1
ATOM 743 N N . HIS A 1 93 ? 14.702 -1.465 -9.743 1.00 84.75 93 HIS A N 1
ATOM 744 C CA . HIS A 1 93 ? 13.909 -2.635 -10.138 1.00 84.75 93 HIS A CA 1
ATOM 745 C C . HIS A 1 93 ? 14.590 -3.973 -9.802 1.00 84.75 93 HIS A C 1
ATOM 747 O O . HIS A 1 93 ? 13.907 -4.934 -9.464 1.00 84.75 93 HIS A O 1
ATOM 753 N N . ARG A 1 94 ? 15.925 -4.038 -9.884 1.00 85.12 94 ARG A N 1
ATOM 754 C CA . ARG A 1 94 ? 16.720 -5.250 -9.621 1.00 85.12 94 ARG A CA 1
ATOM 755 C C . ARG A 1 94 ? 17.236 -5.347 -8.190 1.00 85.12 94 ARG A C 1
ATOM 757 O O . ARG A 1 94 ? 17.989 -6.265 -7.895 1.00 85.12 94 ARG A O 1
ATOM 764 N N . ILE A 1 95 ? 16.877 -4.419 -7.301 1.00 87.81 95 ILE A N 1
ATOM 765 C CA . ILE A 1 95 ? 17.494 -4.335 -5.972 1.00 87.81 95 ILE A CA 1
ATOM 766 C C . ILE A 1 95 ? 17.339 -5.634 -5.176 1.00 87.81 95 ILE A C 1
ATOM 768 O O . ILE A 1 95 ? 18.265 -6.027 -4.475 1.00 87.81 95 ILE A O 1
ATOM 772 N N . SER A 1 96 ? 16.218 -6.339 -5.357 1.00 86.06 96 SER A N 1
ATOM 773 C CA . SER A 1 96 ? 15.957 -7.651 -4.762 1.00 86.06 96 SER A CA 1
ATOM 774 C C . SER A 1 96 ? 17.001 -8.705 -5.124 1.00 86.06 96 SER A C 1
ATOM 776 O O . SER A 1 96 ? 17.313 -9.538 -4.283 1.00 86.06 96 SER A O 1
ATOM 778 N N . ASP A 1 97 ? 17.568 -8.644 -6.333 1.00 87.00 97 ASP A N 1
ATOM 779 C CA . ASP A 1 97 ? 18.578 -9.593 -6.823 1.00 87.00 97 ASP A CA 1
ATOM 780 C C . ASP A 1 97 ? 19.925 -9.417 -6.092 1.00 87.00 97 ASP A C 1
ATOM 782 O O . ASP A 1 97 ? 20.796 -10.281 -6.164 1.00 87.00 97 ASP A O 1
ATOM 786 N N . TYR A 1 98 ? 20.103 -8.290 -5.393 1.00 86.19 98 TYR A N 1
ATOM 787 C CA . TYR A 1 98 ? 21.324 -7.924 -4.674 1.00 86.19 98 TYR A CA 1
ATOM 788 C C . TYR A 1 98 ? 21.151 -7.927 -3.151 1.00 86.19 98 TYR A C 1
ATOM 790 O O . TYR A 1 98 ? 22.112 -7.647 -2.430 1.00 86.19 98 TYR A O 1
ATOM 798 N N . LEU A 1 99 ? 19.945 -8.215 -2.646 1.00 87.31 99 LEU A N 1
ATOM 799 C CA . LEU A 1 99 ? 19.712 -8.282 -1.208 1.00 87.31 99 LEU A CA 1
ATOM 800 C C . LEU A 1 99 ? 20.297 -9.582 -0.634 1.00 87.31 99 LEU A C 1
ATOM 802 O O . LEU A 1 99 ? 20.002 -10.660 -1.143 1.00 87.31 99 LEU A O 1
ATOM 806 N N . PRO A 1 100 ? 21.106 -9.512 0.437 1.00 86.88 100 PRO A N 1
ATOM 807 C CA . PRO A 1 100 ? 21.585 -10.708 1.124 1.00 86.88 100 PRO A CA 1
ATOM 808 C C . PRO A 1 100 ? 20.435 -11.419 1.859 1.00 86.88 100 PRO A C 1
ATOM 810 O O . PRO A 1 100 ? 19.621 -10.762 2.506 1.00 86.88 100 PRO A O 1
ATOM 813 N N . ASP A 1 101 ? 20.433 -12.757 1.856 1.00 78.50 101 ASP A N 1
ATOM 814 C CA . ASP A 1 101 ? 19.357 -13.625 2.387 1.00 78.50 101 ASP A CA 1
ATOM 815 C C . ASP A 1 101 ? 18.906 -13.332 3.834 1.00 78.50 101 ASP A C 1
ATOM 817 O O . ASP A 1 101 ? 17.814 -13.725 4.245 1.00 78.50 101 ASP A O 1
ATOM 821 N N . ARG A 1 102 ? 19.747 -12.674 4.643 1.00 75.62 102 ARG A N 1
ATOM 822 C CA . ARG A 1 102 ? 19.447 -12.268 6.031 1.00 75.62 102 ARG A CA 1
ATOM 823 C C . ARG A 1 102 ? 19.967 -10.873 6.381 1.00 75.62 102 ARG A C 1
ATOM 825 O O . ARG A 1 102 ? 20.356 -10.633 7.524 1.00 75.62 102 ARG A O 1
ATOM 832 N N . GLY A 1 103 ? 20.051 -9.968 5.410 1.00 72.38 103 GLY A N 1
ATOM 833 C CA . GLY A 1 103 ? 20.451 -8.587 5.683 1.00 72.38 103 GLY A CA 1
ATOM 834 C C . GLY A 1 103 ? 19.298 -7.598 5.609 1.00 72.38 103 GLY A C 1
ATOM 835 O O . GLY A 1 103 ? 18.216 -7.888 5.109 1.00 72.38 103 GLY A O 1
ATOM 836 N N . ASN A 1 104 ? 19.566 -6.399 6.116 1.00 76.75 104 ASN A N 1
ATOM 837 C CA . ASN A 1 104 ? 18.634 -5.282 6.069 1.00 76.75 104 ASN A CA 1
ATOM 838 C C . ASN A 1 104 ? 18.913 -4.431 4.827 1.00 76.75 104 ASN A C 1
ATOM 840 O O . ASN A 1 104 ? 20.069 -4.152 4.508 1.00 76.75 104 ASN A O 1
ATOM 844 N N . CYS A 1 105 ? 17.858 -3.963 4.163 1.00 78.81 105 CYS A N 1
ATOM 845 C CA . CYS A 1 105 ? 17.966 -2.937 3.132 1.00 78.81 105 CYS A CA 1
ATOM 846 C C . CYS A 1 105 ? 17.749 -1.562 3.769 1.00 78.81 105 CYS A C 1
ATOM 848 O O . CYS A 1 105 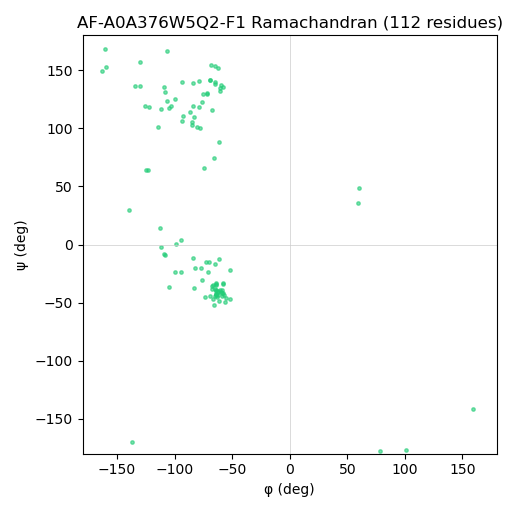? 16.628 -1.238 4.160 1.00 78.81 105 CYS A O 1
ATOM 850 N N . LEU A 1 106 ? 18.791 -0.733 3.852 1.00 75.81 106 LEU A N 1
ATOM 851 C CA . LEU A 1 106 ? 18.619 0.675 4.205 1.00 75.81 106 LEU A CA 1
ATOM 852 C C . LEU A 1 106 ? 18.280 1.459 2.935 1.00 75.81 106 LEU A C 1
ATOM 854 O O . LEU A 1 106 ? 19.156 1.754 2.126 1.00 75.81 106 LEU A O 1
ATOM 858 N N . SER A 1 107 ? 17.005 1.800 2.760 1.00 72.56 107 SER A N 1
ATOM 859 C CA . SER A 1 107 ? 16.611 2.801 1.772 1.00 72.56 107 SER A CA 1
ATOM 860 C C . SER A 1 107 ? 16.698 4.173 2.424 1.00 72.56 107 SER A C 1
ATOM 862 O O . SER A 1 107 ? 15.958 4.476 3.358 1.00 72.56 107 SER A O 1
ATOM 864 N N . VAL A 1 108 ? 17.614 5.008 1.942 1.00 59.88 108 VAL A N 1
ATOM 865 C CA . VAL A 1 108 ? 17.533 6.440 2.212 1.00 59.88 108 VAL A CA 1
ATOM 866 C C . VAL A 1 108 ? 16.565 6.979 1.175 1.00 59.88 108 VAL A C 1
ATOM 868 O O . VAL A 1 108 ? 16.891 7.011 -0.013 1.00 59.88 108 VAL A O 1
ATOM 871 N N . THR A 1 109 ? 15.370 7.392 1.597 1.00 50.94 109 THR A N 1
ATOM 872 C CA . THR A 1 109 ? 14.503 8.242 0.777 1.00 50.94 109 THR A CA 1
ATOM 873 C C . THR A 1 109 ? 15.190 9.595 0.605 1.00 50.94 109 THR A C 1
ATOM 875 O O . THR A 1 109 ? 14.837 10.589 1.233 1.00 50.94 109 THR A O 1
ATOM 878 N N . ALA A 1 110 ? 16.222 9.630 -0.238 1.00 38.31 110 ALA A N 1
ATOM 879 C CA . ALA A 1 110 ? 16.583 10.835 -0.947 1.00 38.31 110 ALA A CA 1
ATOM 880 C C . ALA A 1 110 ? 15.358 11.211 -1.778 1.00 38.31 110 ALA A C 1
ATOM 882 O O . ALA A 1 110 ? 14.680 10.345 -2.334 1.00 38.31 110 ALA A O 1
ATOM 883 N N . TRP A 1 111 ? 15.030 12.493 -1.804 1.00 35.50 111 TRP A N 1
ATOM 884 C CA . TRP A 1 111 ? 13.949 13.026 -2.610 1.00 35.50 111 TRP A CA 1
ATOM 885 C C . TRP A 1 111 ? 14.257 12.760 -4.089 1.00 35.50 111 TRP A C 1
ATOM 887 O O . TRP A 1 111 ? 14.871 13.584 -4.756 1.00 35.50 111 TRP A O 1
ATOM 897 N N . TRP A 1 112 ? 13.848 11.601 -4.606 1.00 33.34 112 TRP A N 1
ATOM 898 C CA . TRP A 1 112 ? 13.829 11.301 -6.035 1.00 33.34 112 TRP A CA 1
ATOM 899 C C . TRP A 1 112 ? 12.653 12.056 -6.664 1.00 33.34 112 TRP A C 1
ATOM 901 O O . TRP A 1 112 ? 11.664 11.470 -7.098 1.00 33.34 112 TRP A O 1
ATOM 911 N N . CYS A 1 113 ? 12.739 13.386 -6.653 1.00 29.88 113 CYS A N 1
ATOM 912 C CA . CYS A 1 113 ? 12.056 14.210 -7.635 1.00 29.88 113 CYS A CA 1
ATOM 913 C C . CYS A 1 113 ? 12.896 14.140 -8.909 1.00 29.88 113 CYS A C 1
ATOM 915 O O . CYS A 1 113 ? 13.919 14.812 -9.018 1.00 29.88 113 CYS A O 1
ATOM 917 N N . VAL A 1 114 ? 12.456 13.307 -9.850 1.00 35.88 114 VAL A N 1
ATOM 918 C CA . VAL A 1 114 ? 12.534 13.705 -11.259 1.00 35.88 114 VAL A CA 1
ATOM 919 C C . VAL A 1 114 ? 11.508 14.812 -11.474 1.00 35.88 114 VAL A C 1
ATOM 921 O O . VAL A 1 114 ? 10.375 14.655 -10.954 1.00 35.88 114 VAL A O 1
#

Nearest PDB structures (foldseek):
  3hwx-assembly6_R  TM=1.000E+00  e=3.881E-15  Escherichia coli K-12
  5ejm-assembly4_H  TM=1.002E+00  e=5.406E-15  Escherichia coli K-12
  3hwx-assembly5_B  TM=1.000E+00  e=7.046E-15  Escherichia coli K-12
  5z2p-assembly1_B  TM=1.003E+00  e=8.596E-15  Escherichia coli K-12
  5ej4-assembly2_D  TM=1.002E+00  e=9.815E-15  Escherichia coli K-12

Sequence (114 aa):
MVQLGSSLTGKRLLQWQASCEPEEYWIVDDIEGRLDPAHHRGRRLIANIADWLELHPAEKRQPWCVEIPRLAEQAMQAVIARRDAFGEAQLAHRISDYLPDRGNCLSVTAWWCV

InterPro domains:
  IPR032264 Menaquinone biosynthesis protein MenD, middle domain [PF16582] (2-104)

Mean predicted aligned error: 6.94 Å

Foldseek 3Di:
DEAEDADDDDPVVLVCLLPDADPAYEYEELDDDDRRPNPYHHYYHNDDRVVVCVVVPDDDDDDPDDVPVVVVVVVLVVLVVVQPDDDPSNCVNCVVVVDDPPDDDDDDPDPPDD

Solvent-accessible surface area (backbone atoms only — not comparable to full-atom values): 7525 Å² total; per-residue (Å²): 83,81,43,78,56,75,86,86,82,51,68,71,58,55,53,48,57,56,68,59,84,58,91,40,39,35,40,35,28,67,68,86,78,89,80,66,92,61,70,71,56,60,46,82,42,78,35,56,63,67,66,50,43,70,77,56,66,84,75,94,69,82,84,87,75,73,62,62,64,58,51,53,52,51,54,49,52,60,50,59,79,58,46,86,56,94,48,71,71,34,46,64,73,46,43,73,84,69,58,58,98,86,61,82,83,85,79,78,83,65,84,82,74,127

Radius of gyration: 17.76 Å; Cα contacts (8 Å, |Δi|>4): 81; chains: 1; bounding box: 40×30×39 Å

Secondary structure (DSSP, 8-state):
-EEESS----HHHHHHHHH---S-EEEEESS-S---TT--SEEEEES-HHHHHHHSPPP------SHHHHHHHHHHHHHHTTTTS-SHHHHHHTGGGGS-TT------------

Organism: Escherichia coli (NCBI:txid562)